Protein AF-A0A349DQW7-F1 (afdb_monomer)

Foldseek 3Di:
DPPPADDDDPVLLVQLLVLLQVLDQVSLQVSLVSSVVVVDQNLNSCLSSLLSHAFDWDWDPDDDDDDPFKTKTWRHWHDYPNKIKTWIWIDGPQFKTWIWIAIPNDIGTQDMDTDPPDDDPVNVSVVNSVSSNVCSVVCVVVSNVVND

Solvent-accessible surface area (backbone atoms only — not comparable to full-atom values): 8489 Å² total; per-residue (Å²): 129,84,79,84,62,80,89,63,57,72,70,58,47,52,53,41,47,53,31,25,53,66,69,41,68,70,36,42,46,50,35,43,53,59,35,43,77,70,70,41,52,64,36,50,36,48,44,54,43,63,62,51,38,62,79,52,81,39,83,51,84,92,77,77,91,84,69,98,66,69,50,38,24,37,27,45,76,50,72,55,96,94,41,41,38,33,40,31,38,41,35,42,88,82,44,39,45,31,32,34,40,30,49,71,87,42,82,41,83,53,45,77,42,78,46,84,89,72,78,50,72,66,56,50,55,48,48,47,40,52,33,50,44,51,47,41,67,73,37,38,71,62,55,56,52,74,79,112

Nearest PDB structures (foldseek):
  4esq-assembly1_A  TM=2.615E-01  e=2.417E-01  Mycobacterium tuberculosis H37Rv
  1xca-assembly2_B  TM=4.651E-01  e=4.969E+00  Homo sapiens
  3d95-assembly2_B  TM=4.396E-01  e=5.261E+00  Homo sapiens
  4qgx-assembly3_B-2  TM=4.557E-01  e=7.408E+00  Homo sapiens
  3fa8-assembly2_B  TM=4.468E-01  e=9.306E+00  Homo sapiens

Secondary structure (DSSP, 8-state):
----S----HHHHHHHHHHHHT--HHHHHHHHHHHHTTT--HHHHHHHHHHHS----EE--S-SSS-TTEEEEEEEEEEETTEEEEEEEEEETTTEEEEEEEETTEEEEEEEEE--S---HHHHHHHHHHHHHHHHHHTHHHHHHTT-

Mean predicted aligned error: 6.41 Å

pLDDT: mean 85.29, std 14.57, range [38.44, 97.38]

Sequence (148 aa):
MKNHFPLLSQNNHLKIKQLIQSGQAVNLALAFELLQGQGFQRWQTLSFIGYYLPIQRKHRLGVGEGYIDYNYQTLWTYHSNGVDFELIEESEILLYLKTCLLINDQFYYLGTEFTDRKITRQQRDQKHRDALLNYLFEQQAFIESLWI

Structure (mmCIF, N/CA/C/O backbone):
data_AF-A0A349DQW7-F1
#
_entry.id   AF-A0A349DQW7-F1
#
loop_
_atom_site.group_PDB
_atom_site.id
_atom_site.type_symbol
_atom_site.label_atom_id
_atom_site.label_alt_id
_atom_site.label_comp_id
_atom_site.label_asym_id
_atom_site.label_entity_id
_atom_site.label_seq_id
_atom_site.pdbx_PDB_ins_code
_atom_site.Cartn_x
_atom_site.Cartn_y
_atom_site.Cartn_z
_atom_site.occupancy
_atom_site.B_iso_or_equiv
_atom_site.auth_seq_id
_atom_site.auth_comp_id
_atom_site.auth_asym_id
_atom_site.auth_atom_id
_atom_site.pdbx_PDB_model_num
ATOM 1 N N . MET A 1 1 ? 10.087 15.531 1.187 1.00 41.22 1 MET A N 1
ATOM 2 C CA . M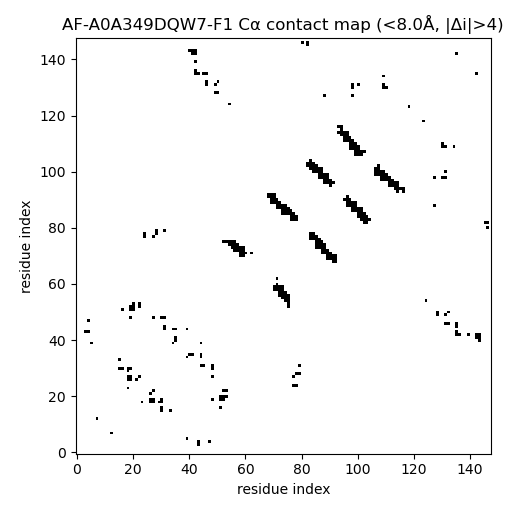ET A 1 1 ? 8.703 15.042 1.355 1.00 41.22 1 MET A CA 1
ATOM 3 C C . MET A 1 1 ? 8.030 15.896 2.412 1.00 41.22 1 MET A C 1
ATOM 5 O O . MET A 1 1 ? 8.572 15.987 3.506 1.00 41.22 1 MET A O 1
ATOM 9 N N . LYS A 1 2 ? 6.904 16.555 2.111 1.00 38.44 2 LYS A N 1
ATOM 10 C CA . LYS A 1 2 ? 6.023 17.041 3.185 1.00 38.44 2 LYS A CA 1
ATOM 11 C C . LYS A 1 2 ? 5.574 15.797 3.973 1.00 38.44 2 LYS A C 1
ATOM 13 O O . LYS A 1 2 ? 5.311 14.766 3.358 1.00 38.44 2 LYS A O 1
ATOM 18 N N . ASN A 1 3 ? 5.592 15.828 5.302 1.00 45.94 3 ASN A N 1
ATOM 19 C CA . ASN A 1 3 ? 5.069 14.716 6.099 1.00 45.94 3 ASN A CA 1
ATOM 20 C C . ASN A 1 3 ? 3.542 14.775 6.006 1.00 45.94 3 ASN A C 1
ATOM 22 O O . ASN A 1 3 ? 2.935 15.673 6.576 1.00 45.94 3 ASN A O 1
ATOM 26 N N . HIS A 1 4 ? 2.940 13.857 5.249 1.00 55.72 4 HIS A N 1
ATOM 27 C CA . HIS A 1 4 ? 1.482 13.781 5.064 1.00 55.72 4 HIS A CA 1
ATOM 28 C C . HIS A 1 4 ? 0.804 12.923 6.145 1.00 55.72 4 HIS A C 1
ATOM 30 O O . HIS A 1 4 ? -0.405 12.721 6.112 1.00 55.72 4 HIS A O 1
ATOM 36 N N . PHE A 1 5 ? 1.580 12.415 7.107 1.00 61.19 5 PHE A N 1
ATOM 37 C CA . PHE A 1 5 ? 1.080 11.645 8.237 1.00 61.19 5 PHE A CA 1
ATOM 38 C C . PHE A 1 5 ? 0.916 12.560 9.454 1.00 61.19 5 PHE A C 1
ATOM 40 O O . PHE A 1 5 ? 1.852 13.308 9.765 1.00 61.19 5 PHE A O 1
ATOM 47 N N . PRO A 1 6 ? -0.218 12.488 10.174 1.00 63.84 6 PRO A N 1
ATOM 48 C CA . PRO A 1 6 ? -0.313 13.041 11.517 1.00 63.84 6 PRO A CA 1
ATOM 49 C C . PRO A 1 6 ? 0.855 12.560 12.394 1.00 63.84 6 PRO A C 1
ATOM 51 O O . PRO A 1 6 ? 1.371 11.450 12.234 1.00 63.84 6 PRO A O 1
ATOM 54 N N . LEU A 1 7 ? 1.314 13.415 13.308 1.00 68.00 7 LEU A N 1
ATOM 55 C CA . LEU A 1 7 ? 2.474 13.118 14.147 1.00 68.00 7 LEU A CA 1
ATOM 56 C C . LEU A 1 7 ? 2.140 11.995 15.140 1.00 68.00 7 LEU A C 1
ATOM 58 O O . LEU A 1 7 ? 1.351 12.181 16.061 1.00 68.00 7 LEU A O 1
ATOM 62 N N . LEU A 1 8 ? 2.782 10.839 14.970 1.00 74.44 8 LEU A N 1
ATOM 63 C CA . LEU A 1 8 ? 2.754 9.737 15.931 1.00 74.44 8 LEU A CA 1
ATOM 64 C C . LEU A 1 8 ? 3.894 9.896 16.939 1.00 74.44 8 LEU A C 1
ATOM 66 O O . LEU A 1 8 ? 5.005 10.294 16.576 1.00 74.44 8 LEU A O 1
ATOM 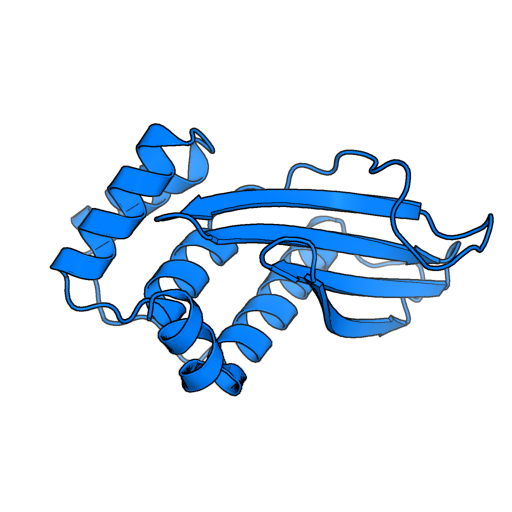70 N N . SER A 1 9 ? 3.662 9.508 18.196 1.00 77.19 9 SER A N 1
ATOM 71 C CA . SER A 1 9 ? 4.769 9.349 19.143 1.00 77.19 9 SER A CA 1
ATOM 72 C C . SER A 1 9 ? 5.764 8.315 18.597 1.00 77.19 9 SER A C 1
ATOM 74 O O . SER A 1 9 ? 5.371 7.305 18.002 1.00 77.19 9 SER A O 1
ATOM 76 N N . GLN A 1 10 ? 7.065 8.549 18.789 1.00 76.62 10 GLN A N 1
ATOM 77 C CA . GLN A 1 10 ? 8.122 7.723 18.188 1.00 76.62 10 GLN A CA 1
ATOM 78 C C . GLN A 1 10 ? 7.971 6.226 18.521 1.00 76.62 10 GLN A C 1
ATOM 80 O O . GLN A 1 10 ? 8.184 5.370 17.661 1.00 76.62 10 GLN A O 1
ATOM 85 N N . ASN A 1 11 ? 7.534 5.908 19.744 1.00 76.88 11 ASN A N 1
ATOM 86 C CA . ASN A 1 11 ? 7.301 4.533 20.187 1.00 76.88 11 ASN A CA 1
ATOM 87 C C . ASN A 1 11 ? 6.097 3.879 19.493 1.00 76.88 11 ASN A C 1
ATOM 89 O O . ASN A 1 11 ? 6.190 2.719 19.089 1.00 76.88 11 ASN A O 1
ATOM 93 N N . ASN A 1 12 ? 4.986 4.604 19.317 1.00 84.56 12 ASN A N 1
ATOM 94 C CA . ASN A 1 12 ? 3.812 4.077 18.615 1.00 84.56 12 ASN A CA 1
ATOM 95 C C . ASN A 1 12 ? 4.111 3.880 17.128 1.00 84.56 12 ASN A C 1
ATOM 97 O O . ASN A 1 12 ? 3.775 2.841 16.566 1.00 84.56 12 ASN A O 1
ATOM 101 N N . HIS A 1 13 ? 4.819 4.831 16.517 1.00 88.69 13 HIS A N 1
ATOM 102 C CA . HIS A 1 13 ? 5.245 4.744 15.125 1.00 88.69 13 HIS A CA 1
ATOM 103 C C . HIS A 1 13 ? 6.066 3.475 14.848 1.00 88.69 13 HIS A C 1
ATOM 105 O O . HIS A 1 13 ? 5.778 2.743 13.901 1.00 88.69 13 HIS A O 1
ATOM 111 N N . LEU A 1 14 ? 7.069 3.179 15.686 1.00 90.56 14 LEU A N 1
ATOM 112 C CA . LEU A 1 14 ? 7.908 1.986 15.524 1.00 90.56 14 LEU A CA 1
ATOM 113 C C . LEU A 1 14 ? 7.108 0.687 15.660 1.00 90.56 14 LEU A C 1
ATOM 115 O O . LEU A 1 14 ? 7.267 -0.203 14.826 1.00 90.56 14 LEU A O 1
ATOM 119 N N . LYS A 1 15 ? 6.230 0.589 16.665 1.00 93.12 15 LYS A N 1
ATOM 120 C CA . LYS A 1 15 ? 5.396 -0.603 16.879 1.00 93.12 15 LYS A CA 1
ATOM 121 C C . LYS A 1 15 ? 4.435 -0.843 15.715 1.00 93.12 15 LYS A C 1
ATOM 123 O O . LYS A 1 15 ? 4.375 -1.951 15.196 1.00 93.12 15 LYS A O 1
ATOM 128 N N . ILE A 1 16 ? 3.732 0.195 15.259 1.00 95.25 16 ILE A N 1
ATOM 129 C CA . ILE A 1 16 ? 2.785 0.087 14.137 1.00 95.25 16 ILE A CA 1
ATOM 130 C C . ILE A 1 16 ? 3.526 -0.279 12.849 1.00 95.25 16 ILE A C 1
ATOM 132 O O . ILE A 1 16 ? 3.101 -1.172 12.119 1.00 95.25 16 ILE A O 1
ATOM 136 N N . LYS A 1 17 ? 4.688 0.332 12.598 1.00 95.62 17 LYS A N 1
ATOM 137 C CA . LYS A 1 17 ? 5.543 -0.041 11.469 1.00 95.62 17 LYS A CA 1
ATOM 138 C C . LYS A 1 17 ? 5.952 -1.516 11.523 1.00 95.62 17 LYS A C 1
ATOM 140 O O . LYS A 1 17 ? 5.890 -2.185 10.497 1.00 95.62 17 LYS A O 1
ATOM 145 N N . GLN A 1 18 ? 6.350 -2.034 12.686 1.00 96.12 18 GLN A N 1
ATOM 146 C CA . GLN A 1 18 ? 6.710 -3.449 12.844 1.00 96.12 18 GLN A CA 1
ATOM 147 C C . GLN A 1 18 ? 5.528 -4.381 12.552 1.00 96.12 18 GLN A C 1
ATOM 149 O O . GLN A 1 18 ? 5.708 -5.383 11.859 1.00 96.12 18 GLN A O 1
ATOM 154 N N . LEU A 1 19 ? 4.320 -4.028 13.012 1.00 97.38 19 LEU A N 1
ATOM 155 C CA . LEU A 1 19 ? 3.097 -4.766 12.680 1.00 97.38 19 LEU A CA 1
ATOM 156 C C . LEU A 1 19 ? 2.888 -4.824 11.163 1.00 97.38 19 LEU A C 1
ATOM 158 O O . LEU A 1 19 ? 2.711 -5.910 10.612 1.00 97.38 19 LEU A O 1
ATOM 162 N N . ILE A 1 20 ? 3.006 -3.687 10.474 1.00 97.31 20 ILE A N 1
ATOM 163 C CA . ILE A 1 20 ? 2.837 -3.613 9.017 1.00 97.31 20 ILE A CA 1
ATOM 164 C C . ILE A 1 20 ? 3.907 -4.425 8.282 1.00 97.31 20 ILE A C 1
ATOM 166 O O . ILE A 1 20 ? 3.604 -5.190 7.369 1.00 97.31 20 ILE A O 1
ATOM 170 N N . GLN A 1 21 ? 5.164 -4.310 8.709 1.00 96.31 21 GLN A N 1
ATOM 171 C CA . GLN A 1 21 ? 6.289 -5.010 8.090 1.00 96.31 21 GLN A CA 1
ATOM 172 C C . GLN A 1 21 ? 6.217 -6.533 8.235 1.00 96.31 21 GLN A C 1
ATOM 174 O O . GLN A 1 21 ? 6.837 -7.237 7.440 1.00 96.31 21 GLN A O 1
ATOM 179 N N . SER A 1 22 ? 5.449 -7.052 9.197 1.00 95.62 22 SER A N 1
ATOM 180 C CA . SER A 1 22 ? 5.191 -8.492 9.296 1.00 95.62 22 SER A CA 1
ATOM 181 C C . SER A 1 22 ? 4.385 -9.040 8.109 1.00 95.62 22 SER A C 1
ATOM 183 O O . SER A 1 22 ? 4.461 -10.233 7.825 1.00 95.62 22 SER A O 1
ATOM 185 N N . GLY A 1 23 ? 3.596 -8.190 7.436 1.00 92.62 23 GLY A N 1
ATOM 186 C CA . GLY A 1 23 ? 2.722 -8.569 6.322 1.00 92.62 23 GLY A CA 1
ATOM 187 C C . GLY A 1 23 ? 1.583 -9.533 6.684 1.00 92.62 23 GLY A C 1
ATOM 188 O O . GLY A 1 23 ? 0.874 -9.989 5.792 1.00 92.62 23 GLY A O 1
ATOM 189 N N . GLN A 1 24 ? 1.399 -9.873 7.965 1.00 94.69 24 GLN A N 1
ATOM 190 C CA . GLN A 1 24 ? 0.330 -10.768 8.412 1.00 94.69 24 GLN A CA 1
ATOM 191 C C . GLN A 1 24 ? -1.000 -10.015 8.488 1.00 94.69 24 GLN A C 1
ATOM 193 O O . GLN A 1 24 ? -1.063 -8.949 9.096 1.00 94.69 24 GLN A O 1
ATOM 198 N N . ALA A 1 25 ? -2.076 -10.599 7.952 1.00 93.44 25 ALA A N 1
ATOM 199 C CA . ALA A 1 25 ? -3.396 -9.960 7.891 1.00 93.44 25 ALA A CA 1
ATOM 200 C C . ALA A 1 25 ? -3.885 -9.442 9.258 1.00 93.44 25 ALA A C 1
ATOM 202 O O . ALA A 1 25 ? -4.320 -8.300 9.361 1.00 93.44 25 ALA A O 1
ATOM 203 N N . VAL A 1 26 ? -3.722 -10.237 10.324 1.00 94.31 26 VAL A N 1
ATOM 204 C CA . VAL A 1 26 ? -4.109 -9.849 11.695 1.00 94.31 26 VAL A CA 1
ATOM 205 C C . VAL A 1 26 ? -3.329 -8.623 12.183 1.00 94.31 26 VAL A C 1
ATOM 207 O O . VAL A 1 26 ? -3.900 -7.728 12.801 1.00 94.31 26 VAL A O 1
ATOM 210 N N . ASN A 1 27 ? -2.035 -8.542 11.872 1.00 96.50 27 ASN A N 1
ATOM 211 C CA . ASN A 1 27 ? -1.203 -7.408 12.274 1.00 96.50 27 ASN A CA 1
ATOM 212 C C . ASN A 1 27 ? -1.514 -6.155 11.454 1.00 96.50 27 ASN A C 1
ATOM 214 O O . ASN A 1 27 ? -1.426 -5.050 11.983 1.00 96.50 27 ASN A O 1
ATOM 218 N N . LEU A 1 28 ? -1.893 -6.315 10.184 1.00 96.19 28 LEU A N 1
ATOM 219 C CA . LEU A 1 28 ? -2.319 -5.202 9.338 1.00 96.19 28 LEU A CA 1
ATOM 220 C C . LEU A 1 28 ? -3.666 -4.636 9.797 1.00 96.19 28 LEU A C 1
ATOM 222 O O . LEU A 1 28 ? -3.782 -3.422 9.934 1.00 96.19 28 LEU A O 1
ATOM 226 N N . ALA A 1 29 ? -4.627 -5.499 10.134 1.00 95.00 29 ALA A N 1
ATOM 227 C CA . ALA A 1 29 ? -5.892 -5.084 10.734 1.00 95.00 29 ALA A CA 1
ATOM 228 C C . ALA A 1 29 ? -5.668 -4.355 12.071 1.00 95.00 29 ALA A C 1
ATOM 230 O O . ALA A 1 29 ? -6.199 -3.271 12.289 1.00 95.00 29 ALA A O 1
ATOM 231 N N . LEU A 1 30 ? -4.799 -4.884 12.942 1.00 95.44 30 LEU A N 1
ATOM 232 C CA . LEU A 1 30 ? -4.444 -4.207 14.191 1.00 95.44 30 LEU A CA 1
ATOM 233 C C . LEU A 1 30 ? -3.769 -2.849 13.942 1.00 95.44 30 LEU A C 1
ATOM 235 O O . LEU A 1 30 ? -4.077 -1.873 14.621 1.00 95.44 30 LEU A O 1
ATOM 239 N N . ALA A 1 31 ? -2.851 -2.765 12.976 1.00 96.44 31 ALA A N 1
ATOM 240 C CA . ALA A 1 31 ? -2.209 -1.506 12.612 1.00 96.44 31 ALA A CA 1
ATOM 241 C C . ALA A 1 31 ? -3.229 -0.469 12.118 1.00 96.44 31 ALA A C 1
ATOM 243 O O . ALA A 1 31 ? -3.119 0.702 12.481 1.00 96.44 31 ALA A O 1
ATOM 244 N N . PHE A 1 32 ? -4.228 -0.897 11.343 1.00 95.25 32 PHE A N 1
ATOM 245 C CA . PHE A 1 32 ? -5.320 -0.045 10.882 1.00 95.25 32 PHE A CA 1
ATOM 246 C C . PHE A 1 32 ? -6.106 0.544 12.053 1.00 95.25 32 PHE A C 1
ATOM 248 O O . PHE A 1 32 ? -6.185 1.767 12.174 1.00 95.25 32 PHE A O 1
ATOM 255 N N . GLU A 1 33 ? -6.587 -0.304 12.963 1.00 94.56 33 GLU A N 1
ATOM 256 C CA . GLU A 1 33 ? -7.340 0.121 14.149 1.00 94.56 33 GLU A CA 1
ATOM 257 C C . GLU A 1 33 ? -6.518 1.045 15.061 1.00 94.56 33 GLU A C 1
ATOM 259 O O . GLU A 1 33 ? -7.015 2.064 15.538 1.00 94.56 33 GLU A O 1
ATOM 264 N N . LEU A 1 34 ? -5.226 0.760 15.261 1.00 94.94 34 LEU A N 1
ATOM 265 C CA . LEU A 1 34 ? -4.340 1.611 16.066 1.00 94.94 34 LEU A CA 1
ATOM 266 C C . LEU A 1 34 ? -4.108 2.996 15.448 1.00 94.94 34 LEU A C 1
ATOM 268 O O . LEU A 1 34 ? -3.900 3.966 16.181 1.00 94.94 34 LEU A O 1
ATOM 272 N N . LEU A 1 35 ? -4.090 3.095 14.118 1.00 94.62 35 LEU A N 1
ATOM 273 C CA . LEU A 1 35 ? -3.966 4.370 13.411 1.00 94.62 35 LEU A CA 1
ATOM 274 C C . LEU A 1 35 ? -5.289 5.146 13.463 1.00 94.62 35 LEU A C 1
ATOM 276 O O . LEU A 1 35 ? -5.279 6.331 13.794 1.00 94.62 35 LEU A O 1
ATOM 280 N N . GLN A 1 36 ? -6.421 4.476 13.226 1.00 92.69 36 GLN A N 1
ATOM 281 C CA . GLN A 1 36 ? -7.760 5.068 13.350 1.00 92.69 36 GLN A CA 1
ATOM 282 C C . GLN A 1 36 ? -8.024 5.579 14.775 1.00 92.69 36 GLN A C 1
ATOM 284 O O . GLN A 1 36 ? -8.450 6.717 14.956 1.00 92.69 36 GLN A O 1
ATOM 289 N N . GLY A 1 37 ? -7.668 4.800 15.801 1.00 91.62 37 GLY A N 1
ATOM 290 C CA . GLY A 1 37 ? -7.763 5.205 17.208 1.00 91.62 37 GLY A CA 1
ATOM 291 C C . GLY A 1 37 ? -6.867 6.394 17.582 1.00 91.62 37 GLY A C 1
ATOM 292 O O . GLY A 1 37 ? -7.100 7.045 18.597 1.00 91.62 37 GLY A O 1
ATOM 293 N N . GLN A 1 38 ? -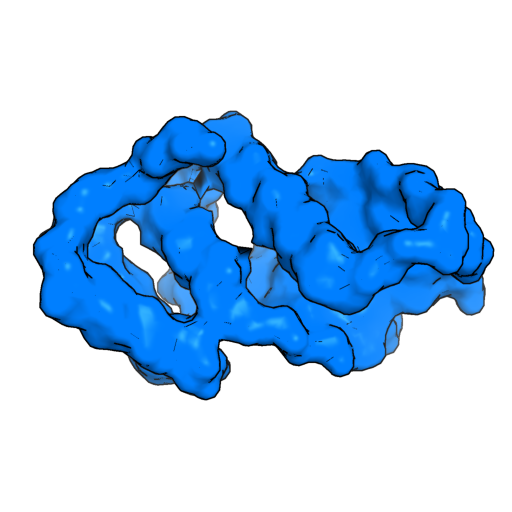5.868 6.715 16.754 1.00 90.50 38 GLN A N 1
ATOM 294 C CA . GLN A 1 38 ? -5.041 7.923 16.868 1.00 90.50 38 GLN A CA 1
ATOM 295 C C . GLN A 1 38 ? -5.567 9.095 16.022 1.00 90.50 38 GLN A C 1
ATOM 297 O O . GLN A 1 38 ? -4.886 10.110 15.890 1.00 90.50 38 GLN A O 1
ATOM 302 N N . GLY A 1 39 ? -6.775 8.975 15.469 1.00 90.81 39 GLY A N 1
ATOM 303 C CA . GLY A 1 39 ? -7.445 10.027 14.709 1.00 90.81 39 GLY A CA 1
ATOM 304 C C . GLY A 1 39 ? -7.000 10.135 13.252 1.00 90.81 39 GLY A C 1
ATOM 305 O O . GLY A 1 39 ? -7.283 11.149 12.617 1.00 90.81 39 GLY A O 1
ATOM 306 N N . PHE A 1 40 ? -6.301 9.132 12.710 1.00 93.75 40 PHE A N 1
ATOM 307 C CA . PHE A 1 40 ? -5.996 9.106 11.281 1.00 93.75 40 PHE A CA 1
ATOM 308 C C . PHE A 1 40 ? -7.288 8.894 10.491 1.00 93.75 40 PHE A C 1
ATOM 310 O O . PHE A 1 40 ? -8.096 8.032 10.823 1.00 93.75 40 PHE A O 1
ATOM 317 N N . GLN A 1 41 ? -7.452 9.639 9.404 1.00 93.62 41 GLN A N 1
ATOM 318 C CA . GLN A 1 41 ? -8.452 9.333 8.383 1.00 93.62 41 GLN A CA 1
ATOM 319 C C . GLN A 1 41 ? -8.062 8.042 7.645 1.00 93.62 41 GLN A C 1
ATOM 321 O O . GLN A 1 41 ? -6.886 7.665 7.619 1.00 93.62 41 GLN A O 1
ATOM 326 N N . ARG A 1 42 ? -9.021 7.331 7.047 1.00 93.75 42 ARG A N 1
ATOM 327 C CA . ARG A 1 42 ? -8.769 6.026 6.413 1.00 93.75 42 ARG A CA 1
ATOM 328 C C . ARG A 1 42 ? -7.766 6.138 5.278 1.00 93.75 42 ARG A C 1
ATOM 330 O O . ARG A 1 42 ? -6.875 5.296 5.183 1.00 93.75 42 ARG A O 1
ATOM 337 N N . TRP A 1 43 ? -7.820 7.204 4.479 1.00 94.00 43 TRP A N 1
ATOM 338 C CA . TRP A 1 43 ? -6.815 7.434 3.433 1.00 94.00 43 TRP A CA 1
ATOM 339 C C . TRP A 1 43 ? -5.401 7.640 4.009 1.00 94.00 43 TRP A C 1
ATOM 341 O O . TRP A 1 43 ? -4.419 7.187 3.416 1.00 94.00 43 TRP A O 1
ATOM 351 N N . GLN A 1 44 ? -5.274 8.257 5.192 1.00 94.75 44 GLN A N 1
ATOM 352 C CA . GLN A 1 44 ? -3.990 8.439 5.887 1.00 94.75 44 GLN A CA 1
ATOM 353 C C . GLN A 1 44 ? -3.484 7.112 6.447 1.00 94.75 44 GLN A C 1
ATOM 355 O O . GLN A 1 44 ? -2.297 6.799 6.336 1.00 94.75 44 GLN A O 1
ATOM 360 N N . THR A 1 45 ? -4.385 6.314 7.021 1.00 95.19 45 THR A N 1
ATOM 361 C CA . THR A 1 45 ? -4.084 4.962 7.492 1.00 95.19 45 THR A CA 1
ATOM 362 C C . THR A 1 45 ? -3.612 4.078 6.341 1.00 95.19 45 THR A C 1
ATOM 364 O O . THR A 1 45 ? -2.558 3.453 6.449 1.00 95.19 45 THR A O 1
ATOM 367 N N . LEU A 1 46 ? -4.323 4.080 5.211 1.00 95.19 46 LEU A N 1
ATOM 368 C CA . LEU A 1 46 ? -3.930 3.355 4.002 1.00 95.19 46 LEU A CA 1
ATOM 369 C C . LEU A 1 46 ? -2.594 3.835 3.451 1.00 95.19 46 LEU A C 1
ATOM 371 O O . LEU A 1 46 ? -1.761 3.016 3.077 1.00 95.19 46 LEU A O 1
ATOM 375 N N . SER A 1 47 ? -2.357 5.145 3.451 1.00 95.31 47 SER A N 1
ATOM 376 C CA . SER A 1 47 ? -1.074 5.718 3.043 1.00 95.31 47 SER A CA 1
ATOM 377 C C . SER A 1 47 ? 0.068 5.187 3.916 1.00 95.31 47 SER A C 1
ATOM 379 O O . SER A 1 47 ? 1.126 4.814 3.411 1.00 95.31 47 SER A O 1
ATOM 381 N N . PHE A 1 48 ? -0.146 5.099 5.232 1.00 95.69 48 PHE A N 1
ATOM 382 C CA . PHE A 1 48 ? 0.860 4.615 6.176 1.00 95.69 48 PHE A CA 1
ATOM 383 C C . PHE A 1 48 ? 1.124 3.114 5.996 1.00 95.69 48 PHE A C 1
ATOM 385 O O . PHE A 1 48 ? 2.278 2.685 5.923 1.00 95.69 48 PHE A O 1
ATOM 392 N N . ILE A 1 49 ? 0.057 2.319 5.878 1.00 96.19 49 ILE A N 1
ATOM 393 C CA . ILE A 1 49 ? 0.140 0.876 5.633 1.00 96.19 49 ILE A CA 1
ATOM 394 C C . ILE A 1 49 ? 0.817 0.608 4.288 1.00 96.19 49 ILE A C 1
ATOM 396 O O . ILE A 1 49 ? 1.848 -0.057 4.258 1.00 96.19 49 ILE A O 1
ATOM 400 N N . GLY A 1 50 ? 0.310 1.175 3.193 1.00 94.81 50 GLY A N 1
ATOM 401 C CA . GLY A 1 50 ? 0.825 0.957 1.841 1.00 94.81 50 GLY A CA 1
ATOM 402 C C . GLY A 1 50 ? 2.280 1.395 1.657 1.00 94.81 50 GLY A C 1
ATOM 403 O O . GLY A 1 50 ? 3.021 0.776 0.894 1.00 94.81 50 GLY A O 1
ATOM 404 N N . TYR A 1 51 ? 2.733 2.411 2.399 1.00 94.94 51 TYR A N 1
ATOM 405 C CA . TYR A 1 51 ? 4.136 2.821 2.388 1.00 94.94 51 TYR A CA 1
ATOM 406 C C . TYR A 1 51 ? 5.059 1.795 3.062 1.00 94.94 51 TYR A C 1
ATOM 408 O O . TYR A 1 51 ? 6.132 1.476 2.535 1.00 94.94 51 TYR A O 1
ATOM 416 N N . TYR A 1 52 ? 4.665 1.278 4.231 1.00 95.81 52 TYR A N 1
ATOM 417 C CA . TYR A 1 52 ? 5.507 0.384 5.033 1.00 95.81 52 TYR A CA 1
ATOM 418 C C . TYR A 1 52 ? 5.314 -1.104 4.741 1.00 95.81 52 TYR A C 1
ATOM 420 O O . TYR A 1 52 ? 6.165 -1.902 5.151 1.00 95.81 52 TYR A O 1
ATOM 428 N N . LEU A 1 53 ? 4.251 -1.483 4.032 1.00 96.56 53 LEU A N 1
ATOM 429 C CA . LEU A 1 53 ? 4.003 -2.865 3.651 1.00 96.56 53 LEU A CA 1
ATOM 430 C C . LEU A 1 53 ? 5.120 -3.341 2.701 1.00 96.56 53 LEU A C 1
ATOM 432 O O . LEU A 1 53 ? 5.433 -2.660 1.715 1.00 96.56 53 LEU A O 1
ATOM 436 N N . PRO A 1 54 ? 5.798 -4.468 2.991 1.00 94.94 54 PRO A N 1
ATOM 437 C CA . PRO A 1 54 ? 6.887 -4.937 2.149 1.00 94.94 54 PRO A CA 1
ATOM 438 C C . PRO A 1 54 ? 6.389 -5.325 0.758 1.00 94.94 54 PRO A C 1
ATOM 440 O O . PRO A 1 54 ? 5.433 -6.083 0.621 1.00 94.94 54 PRO A O 1
ATOM 443 N N . ILE A 1 55 ? 7.095 -4.866 -0.277 1.00 94.00 55 ILE A N 1
ATOM 444 C CA . ILE A 1 55 ? 6.809 -5.261 -1.656 1.00 94.00 55 ILE A CA 1
ATOM 445 C C . ILE A 1 55 ? 7.291 -6.698 -1.886 1.00 94.00 55 ILE A C 1
ATOM 447 O O . ILE A 1 55 ? 8.494 -6.986 -1.894 1.00 94.00 55 ILE A O 1
ATOM 451 N N . GLN A 1 56 ? 6.336 -7.588 -2.126 1.00 90.06 56 GLN A N 1
ATOM 452 C CA . GLN A 1 56 ? 6.514 -8.982 -2.503 1.00 90.06 56 GLN A CA 1
ATOM 453 C C . GLN A 1 56 ? 5.984 -9.192 -3.921 1.00 90.06 56 GLN A C 1
ATOM 455 O O . GLN A 1 56 ? 4.800 -9.434 -4.113 1.00 90.06 56 GLN A O 1
ATOM 460 N N . ARG A 1 57 ? 6.874 -9.137 -4.916 1.00 88.94 57 ARG A N 1
ATOM 461 C CA . ARG A 1 57 ? 6.507 -9.386 -6.317 1.00 88.94 57 ARG A CA 1
ATOM 462 C C . ARG A 1 57 ? 6.081 -10.833 -6.510 1.00 88.94 57 ARG A C 1
ATOM 464 O O . ARG A 1 57 ? 6.914 -11.733 -6.406 1.00 88.94 57 ARG A O 1
ATOM 471 N N . LYS A 1 58 ? 4.805 -11.037 -6.814 1.00 90.06 58 LYS A N 1
ATOM 472 C CA . LYS A 1 58 ? 4.233 -12.326 -7.208 1.00 90.06 58 LYS A CA 1
ATOM 473 C C . LYS A 1 58 ? 3.597 -12.164 -8.578 1.00 90.06 58 LYS A C 1
ATOM 475 O O . LYS A 1 58 ? 2.885 -11.194 -8.811 1.00 90.06 58 LYS A O 1
ATOM 480 N N . HIS A 1 59 ? 3.891 -13.085 -9.490 1.00 85.44 59 HIS A N 1
ATOM 481 C CA . HIS A 1 59 ? 3.285 -13.061 -10.816 1.00 85.44 59 HIS A CA 1
ATOM 482 C C . HIS A 1 59 ? 1.768 -13.232 -10.695 1.00 85.44 59 HIS A C 1
ATOM 484 O O . HIS A 1 59 ? 1.305 -14.084 -9.932 1.00 85.44 59 HIS A O 1
ATOM 490 N N . ARG A 1 60 ? 1.016 -12.417 -11.433 1.00 77.38 60 ARG A N 1
ATOM 491 C CA . ARG A 1 60 ? -0.444 -12.423 -11.430 1.00 77.38 60 ARG A CA 1
ATOM 492 C C . ARG A 1 60 ? -0.947 -12.956 -12.764 1.00 77.38 60 ARG A C 1
ATOM 494 O O . ARG A 1 60 ? -0.649 -12.395 -13.813 1.00 77.38 60 ARG A O 1
ATOM 501 N N . LEU A 1 61 ? -1.713 -14.042 -12.709 1.00 68.75 61 LEU A N 1
ATOM 502 C CA . LEU A 1 61 ? -2.368 -14.625 -13.877 1.00 68.75 61 LEU A CA 1
ATOM 503 C C . LEU A 1 61 ? -3.740 -13.967 -14.074 1.00 68.75 61 LEU A C 1
ATOM 505 O O . LEU A 1 61 ? -4.491 -13.832 -13.112 1.00 68.75 61 LEU A O 1
ATOM 509 N N . GLY A 1 62 ? -4.080 -13.607 -15.314 1.00 60.19 62 GLY A N 1
ATOM 510 C CA . GLY A 1 62 ? -5.465 -13.312 -15.704 1.00 60.19 62 GLY A CA 1
ATOM 511 C C . GLY A 1 62 ? -5.999 -11.911 -15.389 1.00 60.19 62 GLY A C 1
ATOM 512 O O . GLY A 1 62 ? -7.195 -11.780 -15.151 1.00 60.19 62 GLY A O 1
ATOM 513 N N . VAL A 1 63 ? -5.162 -10.869 -15.399 1.00 55.53 63 VAL A N 1
ATOM 514 C CA . VAL A 1 63 ? -5.626 -9.470 -15.296 1.00 55.53 63 VAL A CA 1
ATOM 515 C C . VAL A 1 63 ? -5.218 -8.679 -16.535 1.00 55.53 63 VAL A C 1
ATOM 517 O O . VAL A 1 63 ? -4.108 -8.852 -17.022 1.00 55.53 63 VAL A O 1
ATOM 520 N N . GLY A 1 64 ? -6.141 -7.852 -17.038 1.00 51.91 64 GLY A N 1
ATOM 521 C CA . GLY A 1 64 ? -6.009 -7.053 -18.261 1.00 51.91 64 GLY A CA 1
ATOM 522 C C . GLY A 1 64 ? -7.020 -7.458 -19.341 1.00 51.91 64 GLY A C 1
ATOM 523 O O . GLY A 1 64 ? -7.277 -8.644 -19.552 1.00 51.91 64 GLY A O 1
ATOM 524 N N . GLU A 1 65 ? -7.606 -6.475 -20.031 1.00 44.38 65 GLU A N 1
ATOM 525 C CA . GLU A 1 65 ? -8.400 -6.724 -21.239 1.00 44.38 65 GLU A CA 1
ATOM 526 C C . GLU A 1 65 ? -7.467 -7.224 -22.352 1.00 44.38 65 GLU A C 1
ATOM 528 O O . GLU A 1 65 ? -6.721 -6.465 -22.961 1.00 44.38 65 GLU A O 1
ATOM 533 N N . GLY A 1 66 ? -7.481 -8.545 -22.533 1.00 49.62 66 GLY A N 1
ATOM 534 C CA . GLY A 1 66 ? -6.908 -9.321 -23.629 1.00 49.62 66 GLY A CA 1
ATOM 535 C C . GLY A 1 66 ? -5.720 -8.742 -24.392 1.00 49.62 66 GLY A C 1
ATOM 536 O O . GLY A 1 66 ? -5.920 -8.328 -25.516 1.00 49.62 66 GLY A O 1
ATOM 537 N N . TYR A 1 67 ? -4.488 -8.868 -23.889 1.00 43.62 67 TYR A N 1
ATOM 538 C CA . TYR A 1 67 ? -3.284 -8.913 -24.734 1.00 43.62 67 TYR A CA 1
ATOM 539 C C . TYR A 1 67 ? -2.202 -9.788 -24.086 1.00 43.62 67 TYR A C 1
ATOM 541 O O . TYR A 1 67 ? -2.035 -9.817 -22.871 1.00 43.62 67 TYR A O 1
ATOM 549 N N . ILE A 1 68 ? -1.487 -10.527 -24.933 1.00 47.91 68 ILE A N 1
ATOM 550 C CA . ILE A 1 68 ? -0.583 -11.644 -24.616 1.00 47.91 68 ILE A CA 1
ATOM 551 C C . ILE A 1 68 ? 0.795 -11.171 -24.077 1.00 47.91 68 ILE A C 1
ATOM 553 O O . ILE A 1 68 ? 1.620 -11.999 -23.704 1.00 47.91 68 ILE A O 1
ATOM 557 N N . ASP A 1 69 ? 1.023 -9.858 -23.927 1.00 51.75 69 ASP A N 1
ATOM 558 C CA . ASP A 1 69 ? 2.370 -9.289 -23.724 1.00 51.75 69 ASP A CA 1
ATOM 559 C C . ASP A 1 69 ? 2.590 -8.491 -22.418 1.00 51.75 69 ASP A C 1
ATOM 561 O O . ASP A 1 69 ? 3.708 -8.035 -22.158 1.00 51.75 69 ASP A O 1
ATOM 565 N N . TYR A 1 70 ? 1.571 -8.330 -21.563 1.00 60.75 70 TYR A N 1
ATOM 566 C CA . TYR A 1 70 ? 1.713 -7.613 -20.286 1.00 60.75 70 TYR A CA 1
ATOM 567 C C . TYR A 1 70 ? 2.041 -8.559 -19.128 1.00 60.75 70 TYR A C 1
ATOM 569 O O . TYR A 1 70 ? 1.321 -9.522 -18.859 1.00 60.75 70 TYR A O 1
ATOM 577 N N . ASN A 1 71 ? 3.121 -8.266 -18.395 1.00 76.19 71 ASN A N 1
ATOM 578 C CA . ASN A 1 71 ? 3.479 -9.005 -17.187 1.00 76.19 71 ASN A CA 1
ATOM 579 C C . ASN A 1 71 ? 3.032 -8.220 -15.952 1.00 76.19 71 ASN A C 1
ATOM 581 O O . ASN A 1 71 ? 3.667 -7.234 -15.560 1.00 76.19 71 ASN A O 1
ATOM 585 N N . TYR A 1 72 ? 1.933 -8.680 -15.356 1.00 85.44 72 TYR A N 1
ATOM 586 C CA . TYR A 1 72 ? 1.396 -8.149 -14.111 1.00 85.44 72 TYR A CA 1
ATOM 587 C C . TYR A 1 72 ? 2.036 -8.838 -12.908 1.00 85.44 72 TYR A C 1
ATOM 589 O O . TYR A 1 72 ? 2.135 -10.068 -12.825 1.00 85.44 72 TYR A O 1
ATOM 597 N N . GLN A 1 73 ? 2.446 -8.029 -11.938 1.00 89.88 73 GLN A N 1
ATOM 598 C CA . GLN A 1 73 ? 2.974 -8.493 -10.667 1.00 89.88 73 GLN A CA 1
ATOM 599 C C . GLN A 1 73 ? 2.224 -7.831 -9.521 1.00 89.88 73 GLN A C 1
ATOM 601 O O . GLN A 1 73 ? 2.260 -6.613 -9.362 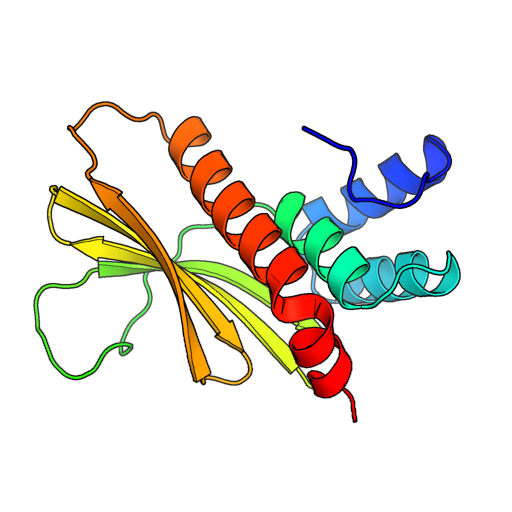1.00 89.88 73 GLN A O 1
ATOM 606 N N . THR A 1 74 ? 1.609 -8.644 -8.672 1.00 92.62 74 THR A N 1
ATOM 607 C CA . THR A 1 74 ? 1.151 -8.199 -7.360 1.00 92.62 74 THR A CA 1
ATOM 608 C C . THR A 1 74 ? 2.367 -7.772 -6.550 1.00 92.62 74 THR A C 1
ATOM 610 O O . THR A 1 74 ? 3.314 -8.548 -6.406 1.00 92.62 74 THR A O 1
ATOM 613 N N . LEU A 1 75 ? 2.357 -6.548 -6.028 1.00 94.62 75 LEU A N 1
ATOM 614 C CA . LEU A 1 75 ? 3.385 -6.024 -5.133 1.00 94.62 75 LEU A CA 1
ATOM 615 C C . LEU A 1 75 ? 3.014 -6.261 -3.672 1.00 94.62 75 LEU A C 1
ATOM 617 O O . LEU A 1 75 ? 3.873 -6.642 -2.882 1.00 94.62 75 LEU A O 1
ATOM 621 N N . TRP A 1 76 ? 1.754 -6.042 -3.310 1.00 96.00 76 TRP A N 1
ATOM 622 C CA . TRP A 1 76 ? 1.193 -6.408 -2.014 1.00 96.00 76 TRP A CA 1
ATOM 623 C C . TRP A 1 7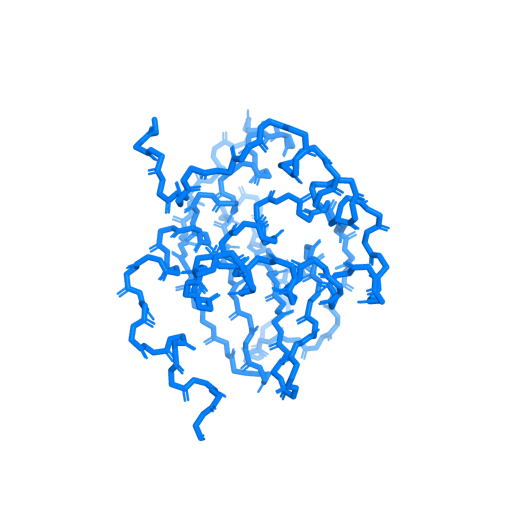6 ? -0.333 -6.399 -2.084 1.00 96.00 76 TRP A C 1
ATOM 625 O O . TRP A 1 76 ? -0.920 -5.760 -2.953 1.00 96.00 76 TRP A O 1
ATOM 635 N N . THR A 1 77 ? -0.954 -7.084 -1.129 1.00 95.19 77 THR A N 1
ATOM 636 C CA . THR A 1 77 ? -2.405 -7.118 -0.919 1.00 95.19 77 THR A CA 1
ATOM 637 C C . THR A 1 77 ? -2.719 -6.688 0.505 1.00 95.19 77 THR A C 1
ATOM 639 O O . THR A 1 77 ? -1.981 -7.034 1.433 1.00 95.19 77 THR A O 1
ATOM 642 N N . TYR A 1 78 ? -3.819 -5.975 0.692 1.00 95.50 78 TYR A N 1
ATOM 643 C CA . TYR A 1 78 ? -4.300 -5.552 1.995 1.00 95.50 78 TYR A CA 1
ATOM 644 C C . TYR A 1 78 ? -5.828 -5.590 2.026 1.00 95.50 78 TYR A C 1
ATOM 646 O O . TYR A 1 78 ? -6.473 -4.934 1.219 1.00 95.50 78 TYR A O 1
ATOM 654 N N . HIS A 1 79 ? -6.392 -6.341 2.970 1.00 94.44 79 HIS A N 1
ATOM 655 C CA . HIS A 1 79 ? -7.832 -6.412 3.198 1.00 94.44 79 HIS A CA 1
ATOM 656 C C . HIS A 1 79 ? -8.188 -5.652 4.473 1.00 94.44 79 HIS A C 1
ATOM 658 O O . HIS A 1 79 ? -7.572 -5.880 5.518 1.00 94.44 79 HIS A O 1
ATOM 664 N N . SER A 1 80 ? -9.191 -4.778 4.402 1.00 90.19 80 SER A N 1
ATOM 665 C CA . SER A 1 80 ? -9.627 -3.964 5.535 1.00 90.19 80 SER A CA 1
ATOM 666 C C . SER A 1 80 ? -11.121 -3.708 5.497 1.00 90.19 80 SER A C 1
ATOM 668 O O . SER A 1 80 ? -11.608 -3.013 4.607 1.00 90.19 80 SER A O 1
ATOM 670 N N . ASN A 1 81 ? -11.840 -4.196 6.511 1.00 87.12 81 ASN A N 1
ATOM 671 C CA . ASN A 1 81 ? -13.262 -3.908 6.715 1.00 87.12 81 ASN A CA 1
ATOM 672 C C . ASN A 1 81 ? -14.102 -4.102 5.435 1.00 87.12 81 ASN A C 1
ATOM 674 O O . ASN A 1 81 ? -14.875 -3.224 5.066 1.00 87.12 81 ASN A O 1
ATOM 678 N N . GLY A 1 82 ? -13.909 -5.230 4.741 1.00 89.31 82 GLY A N 1
ATOM 679 C CA . GLY A 1 82 ? -14.658 -5.567 3.525 1.00 89.31 82 GLY A CA 1
ATOM 680 C C . GLY A 1 82 ? -14.151 -4.917 2.235 1.00 89.31 82 GLY A C 1
ATOM 681 O O . GLY A 1 82 ? -14.772 -5.113 1.197 1.00 89.31 82 GLY A O 1
ATOM 682 N N . VAL A 1 83 ? -13.041 -4.174 2.284 1.00 93.94 83 VAL A N 1
ATOM 683 C CA . VAL A 1 83 ? -12.409 -3.576 1.102 1.00 93.94 83 VAL A CA 1
ATOM 684 C C . VAL A 1 83 ? -11.054 -4.228 0.854 1.00 93.94 83 VAL A C 1
ATOM 686 O O . VAL A 1 83 ? -10.186 -4.240 1.733 1.00 93.94 83 VAL A O 1
ATOM 689 N N . ASP A 1 84 ? -10.882 -4.754 -0.352 1.00 94.94 84 ASP A N 1
ATOM 690 C CA . ASP A 1 84 ? -9.645 -5.342 -0.842 1.00 94.94 84 ASP A CA 1
ATOM 691 C C . ASP A 1 84 ? -8.836 -4.313 -1.617 1.00 94.94 84 ASP A C 1
ATOM 693 O O . ASP A 1 84 ? -9.324 -3.719 -2.574 1.00 94.94 84 ASP A O 1
ATOM 697 N N . PHE A 1 85 ? -7.580 -4.141 -1.221 1.00 96.44 85 PHE A N 1
ATOM 698 C CA . PHE A 1 85 ? -6.596 -3.320 -1.908 1.00 96.44 85 PHE A CA 1
ATOM 699 C C . PHE A 1 85 ? -5.466 -4.192 -2.422 1.00 96.44 85 PHE A C 1
ATOM 701 O O . PHE A 1 85 ? -4.913 -5.023 -1.696 1.00 96.44 85 PHE A O 1
ATOM 708 N N . GLU A 1 86 ? -5.037 -3.930 -3.645 1.00 95.25 86 GLU A N 1
ATOM 709 C CA . GLU A 1 86 ? -3.875 -4.589 -4.210 1.00 95.25 86 GLU A CA 1
ATOM 710 C C . GLU A 1 86 ? -3.059 -3.626 -5.057 1.00 95.25 86 GLU A C 1
ATOM 712 O O . GLU A 1 86 ? -3.548 -3.058 -6.031 1.00 95.25 86 GLU A O 1
ATOM 717 N N . LEU A 1 87 ? -1.786 -3.466 -4.706 1.00 95.75 87 LEU A N 1
ATOM 718 C CA . LEU A 1 87 ? -0.857 -2.703 -5.524 1.00 95.75 87 LEU A CA 1
ATOM 719 C C . LEU A 1 87 ? -0.232 -3.623 -6.565 1.00 95.75 87 LEU A C 1
ATOM 721 O O . LEU A 1 87 ? 0.343 -4.658 -6.223 1.00 95.75 87 LEU A O 1
ATOM 725 N N . ILE A 1 88 ? -0.309 -3.214 -7.824 1.00 93.12 88 ILE A N 1
ATOM 726 C CA . ILE A 1 88 ? 0.149 -3.982 -8.973 1.00 93.12 88 ILE A CA 1
ATOM 727 C C . ILE A 1 88 ? 1.186 -3.182 -9.756 1.00 93.12 88 ILE A C 1
ATOM 729 O O . ILE A 1 88 ? 1.064 -1.975 -9.969 1.00 93.12 88 ILE A O 1
ATOM 733 N N . GLU A 1 89 ? 2.221 -3.888 -10.184 1.00 90.50 89 GLU A N 1
ATOM 734 C CA . GLU A 1 89 ? 3.165 -3.451 -11.201 1.00 90.50 89 GLU A CA 1
ATOM 735 C C . GLU A 1 89 ? 2.746 -4.087 -12.528 1.00 90.50 89 GLU A C 1
ATOM 737 O O . GLU A 1 89 ? 2.726 -5.312 -12.652 1.00 90.50 89 GLU A O 1
ATOM 742 N N . GLU A 1 90 ? 2.402 -3.264 -13.513 1.00 86.94 90 GLU A N 1
ATOM 743 C CA . GLU A 1 90 ? 2.277 -3.697 -14.905 1.00 86.94 90 GLU A CA 1
ATOM 744 C C . GLU A 1 90 ? 3.577 -3.333 -15.618 1.00 86.94 90 GLU A C 1
ATOM 746 O O . GLU A 1 90 ? 3.992 -2.168 -15.648 1.00 86.94 90 GLU A O 1
ATOM 751 N N . SER A 1 91 ? 4.233 -4.348 -16.173 1.00 77.62 91 SER A N 1
ATOM 752 C CA . SER A 1 91 ? 5.442 -4.177 -16.968 1.00 77.62 91 SER A CA 1
ATOM 753 C C . SER A 1 91 ? 5.175 -4.576 -18.413 1.00 77.62 91 SER A C 1
ATOM 755 O O . SER A 1 91 ? 4.784 -5.708 -18.703 1.00 77.62 91 SER A O 1
ATOM 757 N N . GLU A 1 92 ? 5.400 -3.625 -19.314 1.00 69.19 92 GLU A N 1
ATOM 758 C CA . GLU A 1 92 ? 5.509 -3.882 -20.746 1.00 69.19 92 GLU A CA 1
ATOM 759 C C . GLU A 1 92 ? 6.986 -4.115 -21.053 1.00 69.19 92 GLU A C 1
ATOM 761 O O . GLU A 1 92 ? 7.842 -3.391 -20.530 1.00 69.19 92 GLU A O 1
ATOM 766 N N . ILE A 1 93 ? 7.298 -5.137 -21.853 1.00 61.00 93 ILE A N 1
ATOM 767 C CA . ILE A 1 93 ? 8.666 -5.612 -22.096 1.00 61.00 93 ILE A CA 1
ATOM 768 C C . ILE A 1 93 ? 9.632 -4.431 -22.339 1.00 61.00 93 ILE A C 1
ATOM 770 O O . ILE A 1 93 ? 9.694 -3.843 -23.414 1.00 61.00 93 ILE A O 1
ATOM 774 N N . LEU A 1 94 ? 10.436 -4.131 -21.309 1.00 55.59 94 LEU A N 1
ATOM 775 C CA . LEU A 1 94 ? 11.625 -3.266 -21.308 1.00 55.59 94 LEU A CA 1
ATOM 776 C C . LEU A 1 94 ? 11.432 -1.757 -21.560 1.00 55.59 94 LEU A C 1
ATOM 778 O O . LEU A 1 94 ? 12.448 -1.085 -21.765 1.00 55.59 94 LEU A O 1
ATOM 782 N N . LEU A 1 95 ? 10.209 -1.214 -21.521 1.00 67.19 95 LEU A N 1
ATOM 783 C CA . LEU A 1 95 ? 9.969 0.207 -21.840 1.00 67.19 95 LEU A CA 1
ATOM 784 C C . LEU A 1 95 ? 9.175 0.968 -20.776 1.00 67.19 95 LEU A C 1
ATOM 786 O O . LEU A 1 95 ? 9.540 2.104 -20.457 1.00 67.19 95 LEU A O 1
ATOM 790 N N . TYR A 1 96 ? 8.146 0.346 -20.198 1.00 74.44 96 TYR A N 1
ATOM 791 C CA . TYR A 1 96 ? 7.234 1.018 -19.278 1.00 74.44 96 TYR A CA 1
ATOM 792 C C . TYR A 1 96 ? 7.064 0.266 -17.971 1.00 74.44 96 TYR A C 1
ATOM 794 O O . TYR A 1 96 ? 6.895 -0.954 -17.938 1.00 74.44 96 TYR A O 1
ATOM 802 N N . LEU A 1 97 ? 7.042 1.048 -16.899 1.00 81.00 97 LEU A N 1
ATOM 803 C CA . LEU A 1 97 ? 6.601 0.624 -15.587 1.00 81.00 97 LEU A CA 1
ATOM 804 C C . LEU A 1 97 ? 5.325 1.392 -15.258 1.00 81.00 97 LEU A C 1
ATOM 806 O O . LEU A 1 97 ? 5.366 2.616 -15.103 1.00 81.00 97 LEU A O 1
ATOM 810 N N . LYS A 1 98 ? 4.203 0.686 -15.134 1.00 88.75 98 LYS A N 1
ATOM 811 C CA . LYS A 1 98 ? 2.957 1.279 -14.648 1.00 88.75 98 LYS A CA 1
ATOM 812 C C . LYS A 1 98 ? 2.683 0.806 -13.229 1.00 88.75 98 LYS A C 1
ATOM 814 O O . LYS A 1 98 ? 2.885 -0.361 -12.891 1.00 88.75 98 LYS A O 1
ATOM 819 N N . THR A 1 99 ? 2.243 1.740 -12.394 1.00 92.25 99 THR A N 1
ATOM 820 C CA . THR A 1 99 ? 1.745 1.436 -11.051 1.00 92.25 99 THR A CA 1
ATOM 821 C C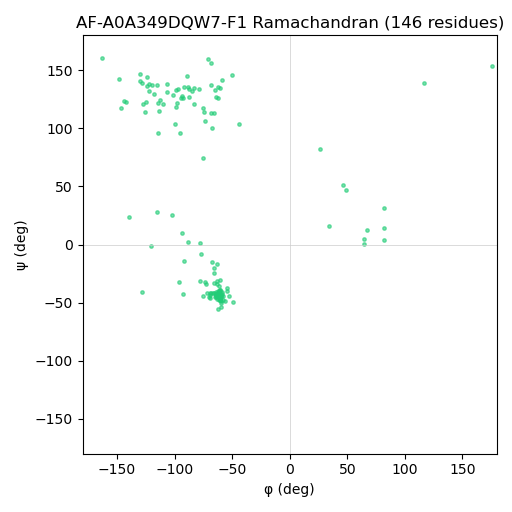 . THR A 1 99 ? 0.231 1.473 -11.097 1.00 92.25 99 THR A C 1
ATOM 823 O O . THR A 1 99 ? -0.357 2.453 -11.562 1.00 92.25 99 THR A O 1
ATOM 826 N N . CYS A 1 100 ? -0.388 0.414 -10.604 1.00 93.44 100 CYS A N 1
ATOM 827 C CA . CYS A 1 100 ? -1.826 0.231 -10.626 1.00 93.44 100 CYS A CA 1
ATOM 828 C C . CYS A 1 100 ? -2.305 -0.139 -9.224 1.00 93.44 100 CYS A C 1
ATOM 830 O O . CYS A 1 100 ? -1.590 -0.806 -8.477 1.00 93.44 100 CYS A O 1
ATOM 832 N N . LEU A 1 101 ? -3.506 0.293 -8.865 1.00 95.19 101 LEU A N 1
ATOM 833 C CA . LEU A 1 101 ? -4.189 -0.106 -7.642 1.00 95.19 101 LEU A CA 1
ATOM 834 C C . LEU A 1 101 ? -5.468 -0.826 -8.037 1.00 95.19 101 LEU A C 1
ATOM 836 O O . LEU A 1 101 ? -6.240 -0.303 -8.836 1.00 95.19 101 LEU A O 1
ATOM 840 N N . LEU A 1 102 ? -5.694 -2.005 -7.479 1.00 94.25 102 LEU A N 1
ATOM 841 C CA . LEU A 1 102 ? -6.997 -2.645 -7.522 1.00 94.25 102 LEU A CA 1
ATOM 842 C C . LEU A 1 102 ? -7.705 -2.385 -6.203 1.00 94.25 102 LEU A C 1
ATOM 844 O O . LEU A 1 102 ? -7.101 -2.541 -5.140 1.00 94.25 102 LEU A O 1
ATOM 848 N N . ILE A 1 103 ? -8.970 -1.988 -6.294 1.00 95.19 103 ILE A N 1
ATOM 849 C CA . ILE A 1 103 ? -9.872 -1.837 -5.153 1.00 95.19 103 ILE A CA 1
ATOM 850 C C . ILE A 1 103 ? -11.113 -2.670 -5.454 1.00 95.19 103 ILE A C 1
ATOM 852 O O . ILE A 1 103 ? -11.821 -2.349 -6.405 1.00 95.19 103 ILE A O 1
ATOM 856 N N . ASN A 1 104 ? -11.369 -3.731 -4.684 1.00 92.94 104 ASN A N 1
ATOM 857 C CA . ASN A 1 104 ? -12.480 -4.667 -4.930 1.00 92.94 104 ASN A CA 1
ATOM 858 C C . ASN A 1 104 ? -12.570 -5.095 -6.412 1.00 92.94 104 ASN A C 1
ATOM 860 O O . ASN A 1 104 ? -13.604 -4.930 -7.058 1.00 92.94 104 ASN A O 1
ATOM 864 N N . ASP A 1 105 ? -11.445 -5.550 -6.970 1.00 86.38 105 ASP A N 1
ATOM 865 C CA . ASP A 1 105 ? -11.268 -5.947 -8.379 1.00 86.38 105 ASP A CA 1
ATOM 866 C C . ASP A 1 105 ? -11.429 -4.838 -9.439 1.00 86.38 105 ASP A C 1
ATOM 868 O O . ASP A 1 105 ? -11.231 -5.088 -10.629 1.00 86.38 105 ASP A O 1
ATOM 872 N N . GLN A 1 106 ? -11.702 -3.593 -9.045 1.00 91.12 106 GLN A N 1
ATOM 873 C CA . GLN A 1 106 ? -11.704 -2.455 -9.964 1.00 91.12 106 GLN A CA 1
ATOM 874 C C . GLN A 1 106 ? -10.299 -1.893 -10.142 1.00 91.12 106 GLN A C 1
ATOM 876 O O . GLN A 1 106 ? -9.590 -1.652 -9.167 1.00 91.12 106 GLN A O 1
ATOM 881 N N . PHE A 1 107 ? -9.907 -1.663 -11.392 1.00 90.19 107 PHE A N 1
ATOM 882 C CA . PHE A 1 107 ? -8.548 -1.289 -11.762 1.00 90.19 107 PHE A CA 1
ATOM 883 C C . PHE A 1 107 ? -8.371 0.233 -11.857 1.00 90.19 107 PHE A C 1
ATOM 885 O O . PHE A 1 107 ? -9.089 0.904 -12.597 1.00 90.19 107 PHE A O 1
ATOM 892 N N . TYR A 1 108 ? -7.359 0.768 -11.172 1.00 92.69 108 TYR A N 1
ATOM 893 C CA . TYR A 1 108 ? -7.014 2.189 -11.168 1.00 92.69 108 TYR A CA 1
ATOM 894 C C . TYR A 1 108 ? -5.553 2.389 -11.579 1.00 92.69 108 TYR A C 1
ATOM 896 O O . TYR A 1 108 ? -4.633 1.866 -10.950 1.00 92.69 108 TYR A O 1
ATOM 904 N N . TYR A 1 109 ? -5.319 3.178 -12.628 1.00 91.94 109 TYR A N 1
ATOM 905 C CA . TYR A 1 109 ? -3.972 3.550 -13.061 1.00 91.94 109 TYR A CA 1
ATOM 906 C C . TYR A 1 109 ? -3.455 4.731 -12.233 1.00 91.94 109 TYR A C 1
ATOM 908 O O . TYR A 1 109 ? -4.058 5.801 -12.231 1.00 91.94 109 TYR A O 1
ATOM 916 N N . LEU A 1 110 ? -2.329 4.538 -11.543 1.00 92.50 110 LEU A N 1
ATOM 917 C CA . LEU A 1 110 ? -1.745 5.534 -10.636 1.00 92.50 110 LEU A CA 1
ATOM 918 C C . LEU A 1 110 ? -0.658 6.372 -11.317 1.00 92.50 110 LEU A C 1
ATOM 920 O O . LEU A 1 110 ? -0.441 7.528 -10.972 1.00 92.50 110 LEU A O 1
ATOM 924 N N . GLY A 1 111 ? 0.066 5.778 -12.265 1.00 86.19 111 GLY A N 1
ATOM 925 C CA . GLY A 1 111 ? 1.151 6.453 -12.964 1.00 86.19 111 GLY A CA 1
ATOM 926 C C . GLY A 1 111 ? 1.882 5.534 -13.930 1.00 86.19 111 GLY A C 1
ATOM 927 O O . GLY A 1 111 ? 1.917 4.317 -13.743 1.00 86.19 111 GLY A O 1
ATOM 928 N N . THR A 1 112 ? 2.471 6.135 -14.961 1.00 83.38 112 THR A N 1
ATOM 929 C CA . THR A 1 112 ? 3.311 5.461 -15.957 1.0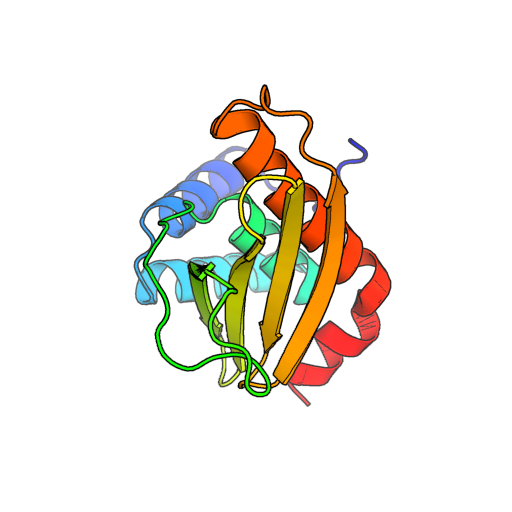0 83.38 112 THR A CA 1
ATOM 930 C C . THR A 1 112 ? 4.664 6.141 -15.996 1.00 83.38 112 THR A C 1
ATOM 932 O O . THR A 1 112 ? 4.741 7.367 -16.041 1.00 83.38 112 THR A O 1
ATOM 935 N N . GLU A 1 113 ? 5.729 5.352 -16.041 1.00 73.12 113 GLU A N 1
ATOM 936 C CA . GLU A 1 113 ? 7.070 5.865 -16.263 1.00 73.12 113 GLU A CA 1
ATOM 937 C C . GLU A 1 113 ? 7.790 5.101 -17.367 1.00 73.12 113 GLU A C 1
ATOM 939 O O . GLU A 1 113 ? 7.723 3.874 -17.454 1.00 73.12 113 GLU A O 1
ATOM 944 N N . PHE A 1 114 ? 8.541 5.850 -18.171 1.00 70.94 114 PHE A N 1
ATOM 945 C CA . PHE A 1 114 ? 9.503 5.294 -19.108 1.00 70.94 114 PHE A CA 1
ATOM 946 C C . PHE A 1 114 ? 10.737 4.826 -18.338 1.00 70.94 114 PHE A C 1
ATOM 948 O O . PHE A 1 114 ? 11.438 5.625 -17.709 1.00 70.94 114 PHE A O 1
ATOM 955 N N . THR A 1 115 ? 11.027 3.531 -18.385 1.00 65.50 115 THR A N 1
ATOM 956 C CA . THR A 1 115 ? 12.230 2.988 -17.756 1.00 65.50 115 THR A CA 1
ATOM 957 C C . THR A 1 115 ? 13.345 2.884 -18.784 1.00 65.50 115 THR A C 1
ATOM 959 O O . THR A 1 115 ? 13.460 1.883 -19.487 1.00 65.50 115 THR A O 1
ATOM 962 N N . ASP A 1 116 ? 14.220 3.889 -18.835 1.00 59.00 116 ASP A N 1
ATOM 963 C CA . ASP A 1 116 ? 15.479 3.803 -19.583 1.00 59.00 116 ASP A CA 1
ATOM 964 C C . ASP A 1 116 ? 16.482 2.920 -18.805 1.00 59.00 116 ASP A C 1
ATOM 966 O O . ASP A 1 116 ? 17.328 3.392 -18.051 1.00 59.00 116 ASP A O 1
ATOM 970 N N . ARG A 1 117 ? 16.238 1.602 -18.844 1.00 59.38 117 ARG A N 1
ATOM 971 C CA . ARG A 1 117 ? 17.054 0.426 -18.447 1.00 59.38 117 ARG A CA 1
ATOM 972 C C . ARG A 1 117 ? 18.032 0.478 -17.242 1.00 59.38 117 ARG A C 1
ATOM 974 O O . ARG A 1 117 ? 18.834 -0.443 -17.106 1.00 59.38 117 ARG A O 1
ATOM 981 N N . LYS A 1 118 ? 17.984 1.447 -16.317 1.00 69.38 118 LYS A N 1
ATOM 982 C CA . LYS A 1 118 ? 18.958 1.555 -15.198 1.00 69.38 118 LYS A CA 1
ATOM 983 C C . LYS A 1 118 ? 18.390 1.959 -13.829 1.00 69.38 118 LYS A C 1
ATOM 985 O O . LYS A 1 118 ? 19.139 2.457 -12.991 1.00 69.38 118 LYS A O 1
ATOM 990 N N . ILE A 1 119 ? 17.103 1.747 -13.552 1.00 78.62 119 ILE A N 1
ATOM 991 C CA . ILE A 1 119 ? 16.586 1.968 -12.188 1.00 78.62 119 ILE A CA 1
ATOM 992 C C . ILE A 1 119 ? 16.853 0.749 -11.301 1.00 78.62 119 ILE A C 1
ATOM 994 O O . ILE A 1 119 ? 16.635 -0.394 -11.703 1.00 78.62 119 ILE A O 1
ATOM 998 N N . THR A 1 120 ? 17.328 0.978 -10.079 1.00 85.19 120 THR A N 1
ATOM 999 C CA . THR A 1 120 ? 17.501 -0.105 -9.106 1.00 85.19 120 THR A CA 1
ATOM 1000 C C . THR A 1 120 ? 16.143 -0.593 -8.605 1.00 85.19 120 THR A C 1
ATOM 1002 O O . THR A 1 120 ? 15.148 0.135 -8.631 1.00 85.19 120 THR A O 1
ATOM 1005 N N . ARG A 1 121 ? 16.094 -1.817 -8.064 1.00 84.25 121 ARG A N 1
ATOM 1006 C CA . ARG A 1 121 ? 14.875 -2.347 -7.434 1.00 84.25 121 ARG A CA 1
ATOM 1007 C C . ARG A 1 121 ? 14.342 -1.421 -6.338 1.00 84.25 121 ARG A C 1
ATOM 1009 O O . ARG A 1 121 ? 13.138 -1.231 -6.253 1.00 84.25 121 ARG A O 1
ATOM 1016 N N . GLN A 1 122 ? 15.225 -0.826 -5.537 1.00 88.19 122 GLN A N 1
ATOM 1017 C CA . GLN A 1 122 ? 14.834 0.095 -4.470 1.00 88.19 122 GLN A CA 1
ATOM 1018 C C . GLN A 1 122 ? 14.222 1.387 -5.022 1.00 88.19 122 GLN A C 1
ATOM 1020 O O . GLN A 1 122 ? 13.223 1.857 -4.487 1.00 88.19 122 GLN A O 1
ATOM 1025 N N . GLN A 1 123 ? 14.789 1.944 -6.097 1.00 88.19 123 GLN A N 1
ATOM 1026 C CA . GLN A 1 123 ? 14.218 3.116 -6.767 1.00 88.19 123 GLN A CA 1
ATOM 1027 C C . GLN A 1 123 ? 12.846 2.797 -7.361 1.00 88.19 123 GLN A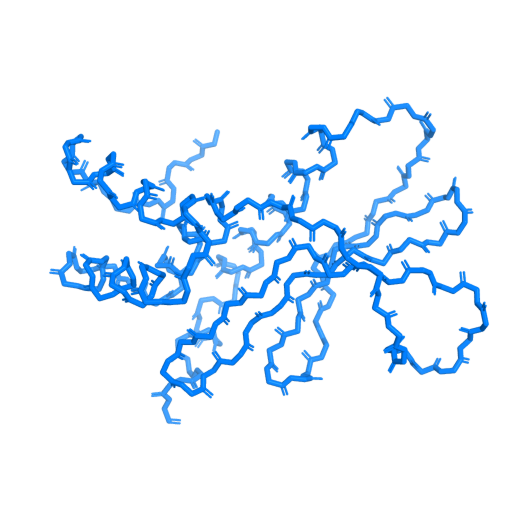 C 1
ATOM 1029 O O . GLN A 1 123 ? 11.920 3.582 -7.201 1.00 88.19 123 GLN A O 1
ATOM 1034 N N . ARG A 1 124 ? 12.697 1.626 -7.989 1.00 87.81 124 ARG A N 1
ATOM 1035 C CA . ARG A 1 124 ? 11.408 1.140 -8.494 1.00 87.81 124 ARG A CA 1
ATOM 1036 C C . ARG A 1 124 ? 10.372 0.994 -7.373 1.00 87.81 124 ARG A C 1
ATOM 1038 O O . ARG A 1 124 ? 9.266 1.505 -7.487 1.00 87.81 124 ARG A O 1
ATOM 1045 N N . ASP A 1 125 ? 10.747 0.351 -6.270 1.00 90.94 125 ASP A N 1
ATOM 1046 C CA . ASP A 1 125 ? 9.886 0.189 -5.092 1.00 90.94 125 ASP A CA 1
ATOM 1047 C C . ASP A 1 125 ? 9.457 1.540 -4.508 1.00 90.94 125 ASP A C 1
ATOM 1049 O O . ASP A 1 125 ? 8.302 1.709 -4.126 1.00 90.94 125 ASP A O 1
ATOM 1053 N N . GLN A 1 126 ? 10.373 2.510 -4.457 1.00 91.38 126 GLN A N 1
ATOM 1054 C CA . GLN A 1 126 ? 10.051 3.858 -4.002 1.00 91.38 126 GLN A CA 1
ATOM 1055 C C . GLN A 1 126 ? 9.074 4.559 -4.951 1.00 91.38 126 GLN A C 1
ATOM 1057 O O . GLN A 1 126 ? 8.109 5.146 -4.483 1.00 91.38 126 GLN A O 1
ATOM 1062 N N . LYS A 1 127 ? 9.261 4.427 -6.265 1.00 90.44 127 LYS A N 1
ATOM 1063 C CA . LYS A 1 127 ? 8.363 5.010 -7.271 1.00 90.44 127 LYS A CA 1
ATOM 1064 C C . LYS A 1 127 ? 6.931 4.490 -7.154 1.00 90.44 127 LYS A C 1
ATOM 1066 O O . LYS A 1 127 ? 5.998 5.284 -7.173 1.00 90.44 127 LYS A O 1
ATOM 1071 N N . HIS A 1 128 ? 6.748 3.185 -6.948 1.00 92.75 128 HIS A N 1
ATOM 1072 C CA . HIS A 1 128 ? 5.416 2.621 -6.707 1.00 92.75 128 HIS A CA 1
ATOM 1073 C C . HIS A 1 128 ? 4.762 3.184 -5.442 1.00 92.75 128 HIS A C 1
ATOM 1075 O O . HIS A 1 128 ? 3.568 3.481 -5.445 1.00 92.75 128 HIS A O 1
ATOM 1081 N N . ARG A 1 129 ? 5.542 3.361 -4.366 1.00 94.25 129 ARG A N 1
ATOM 1082 C CA . ARG A 1 129 ? 5.050 3.997 -3.136 1.00 94.25 129 ARG A CA 1
ATOM 1083 C C . ARG A 1 129 ? 4.663 5.448 -3.379 1.00 94.25 129 ARG A C 1
ATOM 1085 O O . ARG A 1 129 ? 3.600 5.855 -2.935 1.00 94.25 129 ARG A O 1
ATOM 1092 N N . ASP A 1 130 ? 5.492 6.210 -4.081 1.00 93.50 130 ASP A N 1
ATOM 1093 C CA . ASP A 1 130 ? 5.231 7.623 -4.349 1.00 93.50 130 ASP A CA 1
ATOM 1094 C C . ASP A 1 130 ? 3.970 7.796 -5.210 1.00 93.50 130 ASP A C 1
ATOM 1096 O O . ASP A 1 130 ? 3.111 8.611 -4.877 1.00 93.50 130 ASP A O 1
ATOM 1100 N N . ALA A 1 131 ? 3.803 6.976 -6.256 1.00 93.94 131 ALA A N 1
ATOM 1101 C CA . ALA A 1 131 ? 2.600 6.967 -7.092 1.00 93.94 131 ALA A CA 1
ATOM 1102 C C . ALA A 1 131 ? 1.335 6.634 -6.283 1.00 93.94 131 ALA A C 1
ATOM 1104 O O . ALA A 1 131 ? 0.330 7.336 -6.386 1.00 93.94 131 ALA A O 1
ATOM 1105 N N . LEU A 1 132 ? 1.399 5.606 -5.430 1.00 95.69 132 LEU A N 1
ATOM 1106 C CA . LEU A 1 132 ? 0.308 5.255 -4.522 1.00 95.69 132 LEU A CA 1
ATOM 1107 C C . LEU A 1 132 ? -0.032 6.407 -3.568 1.00 95.69 132 LEU A C 1
ATOM 1109 O O . LEU A 1 132 ? -1.199 6.757 -3.426 1.00 95.69 132 LEU A O 1
ATOM 1113 N N . LEU A 1 133 ? 0.970 6.979 -2.894 1.00 95.25 133 LEU A N 1
ATOM 1114 C CA . LEU A 1 133 ? 0.759 8.039 -1.908 1.00 95.25 133 LEU A CA 1
ATOM 1115 C C . LEU A 1 133 ? 0.139 9.286 -2.539 1.00 95.25 133 LEU A C 1
ATOM 1117 O O . LEU A 1 133 ? -0.770 9.869 -1.952 1.00 95.25 133 LEU A O 1
ATOM 1121 N N . ASN A 1 134 ? 0.602 9.671 -3.730 1.00 94.81 134 ASN A N 1
ATOM 1122 C CA . ASN A 1 134 ? 0.026 10.788 -4.471 1.00 94.81 134 ASN A CA 1
ATOM 1123 C C . ASN A 1 134 ? -1.441 10.514 -4.815 1.00 94.81 134 ASN A C 1
ATOM 1125 O O . ASN A 1 134 ? -2.293 11.346 -4.521 1.00 94.81 134 ASN A O 1
ATOM 1129 N N . TYR A 1 135 ? -1.754 9.325 -5.337 1.00 95.38 135 TYR A N 1
ATOM 1130 C CA . TYR A 1 135 ? -3.133 8.958 -5.654 1.00 95.38 135 TYR A CA 1
ATOM 1131 C C . TYR A 1 135 ? -4.041 8.968 -4.419 1.00 95.38 135 TYR A C 1
ATOM 1133 O O . TYR A 1 135 ? -5.106 9.575 -4.453 1.00 95.38 135 TYR A O 1
ATOM 1141 N N . LEU A 1 136 ? -3.625 8.351 -3.306 1.00 95.00 136 LEU A N 1
ATOM 1142 C CA . LEU A 1 136 ? -4.418 8.337 -2.069 1.00 95.00 136 LEU A CA 1
ATOM 1143 C C . LEU A 1 136 ? -4.653 9.755 -1.526 1.00 95.00 136 LEU A C 1
ATOM 1145 O O . LEU A 1 136 ? -5.724 10.041 -0.993 1.00 95.00 136 LEU A O 1
ATOM 1149 N N . PHE A 1 137 ? -3.669 10.644 -1.679 1.00 94.00 137 PHE A N 1
ATOM 1150 C CA . PHE A 1 137 ? -3.791 12.049 -1.301 1.00 94.00 137 PHE A CA 1
ATOM 1151 C C . PHE A 1 137 ? -4.692 12.854 -2.248 1.00 94.00 137 PHE A C 1
ATOM 1153 O O . PHE A 1 137 ? -5.372 13.773 -1.800 1.00 94.00 137 P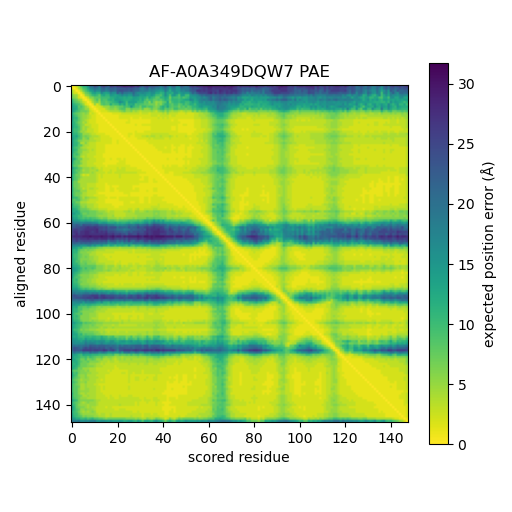HE A O 1
ATOM 1160 N N . GLU A 1 138 ? -4.718 12.557 -3.541 1.00 95.38 138 GLU A N 1
ATOM 1161 C CA . GLU A 1 138 ? -5.610 13.234 -4.489 1.00 95.38 138 GLU A CA 1
ATOM 1162 C C . GLU A 1 138 ? -7.050 12.711 -4.388 1.00 95.38 138 GLU A C 1
ATOM 1164 O O . GLU A 1 138 ? -8.003 13.466 -4.567 1.00 95.38 138 GLU A O 1
ATOM 1169 N N . GLN A 1 139 ? -7.214 11.435 -4.037 1.00 95.50 139 GLN A N 1
ATOM 1170 C CA . GLN A 1 139 ? -8.496 10.730 -4.001 1.00 95.50 139 GLN A CA 1
ATOM 1171 C C . GLN A 1 139 ? -9.064 10.561 -2.586 1.00 95.50 139 GLN A C 1
ATOM 1173 O O . GLN A 1 139 ? -9.852 9.650 -2.348 1.00 95.50 139 GLN A O 1
ATOM 1178 N N . GLN A 1 140 ? -8.713 11.435 -1.636 1.00 95.19 140 GLN A N 1
ATOM 1179 C CA . GLN A 1 140 ? -9.106 11.303 -0.219 1.00 95.19 140 GLN A CA 1
ATOM 1180 C C . GLN A 1 140 ? -10.605 11.049 -0.039 1.00 95.19 140 GLN A C 1
ATOM 1182 O O . GLN A 1 140 ? -10.990 10.112 0.651 1.00 95.19 140 GLN A O 1
ATOM 1187 N N . ALA A 1 141 ? -11.451 11.852 -0.690 1.00 95.25 141 ALA A N 1
ATOM 1188 C CA . ALA A 1 141 ? -12.903 11.735 -0.569 1.00 95.25 141 ALA A CA 1
ATOM 1189 C C . ALA A 1 141 ? -13.434 10.401 -1.118 1.00 95.25 141 ALA A C 1
ATOM 1191 O O . ALA A 1 141 ? -14.299 9.790 -0.497 1.00 95.25 141 ALA A O 1
ATOM 1192 N N . PHE A 1 142 ? -12.891 9.939 -2.248 1.00 96.00 142 PHE A N 1
ATOM 1193 C CA . PHE A 1 142 ? -13.233 8.640 -2.827 1.00 96.00 142 PHE A CA 1
ATOM 1194 C C . PHE A 1 142 ? -12.798 7.494 -1.910 1.00 96.00 142 PHE A C 1
ATOM 1196 O O . PHE A 1 142 ? -13.580 6.592 -1.632 1.00 96.00 142 PHE A O 1
ATOM 1203 N N . ILE A 1 143 ? -11.576 7.553 -1.379 1.00 95.19 143 ILE A N 1
ATOM 1204 C CA . ILE A 1 143 ? -11.078 6.540 -0.448 1.00 95.19 143 ILE A CA 1
ATOM 1205 C C . ILE A 1 143 ? -11.944 6.492 0.815 1.00 95.19 143 ILE A C 1
ATOM 1207 O O . ILE A 1 143 ? -12.321 5.409 1.251 1.00 95.19 143 ILE A O 1
ATOM 1211 N N . GLU A 1 144 ? -12.323 7.638 1.383 1.00 94.62 144 GLU A N 1
ATOM 1212 C CA . GLU A 1 144 ? -13.218 7.663 2.545 1.00 94.62 144 GLU A CA 1
ATOM 1213 C C . GLU A 1 144 ? -14.607 7.085 2.252 1.00 94.62 144 GLU A C 1
ATOM 1215 O O . GLU A 1 144 ? -15.216 6.490 3.145 1.00 94.62 144 GLU A O 1
ATOM 1220 N N . SER A 1 145 ? -15.102 7.213 1.017 1.00 94.94 145 SER A N 1
ATOM 1221 C CA . SER A 1 145 ? -16.421 6.706 0.641 1.00 94.94 145 SER A CA 1
ATOM 1222 C C . SER A 1 145 ? -16.480 5.192 0.431 1.00 94.94 145 SER A C 1
ATOM 1224 O O . SER A 1 145 ? -17.572 4.664 0.266 1.00 94.94 145 SER A O 1
ATOM 1226 N N . LEU A 1 146 ? -15.347 4.477 0.440 1.00 93.62 146 LEU A N 1
ATOM 1227 C CA . LEU A 1 146 ? -15.318 3.015 0.258 1.00 93.62 146 LEU A CA 1
ATOM 1228 C C . LEU A 1 146 ? -15.951 2.236 1.427 1.00 93.62 146 LEU A C 1
ATOM 1230 O O . LEU A 1 146 ? -16.219 1.047 1.290 1.00 93.62 146 LEU A O 1
ATOM 1234 N N . TRP A 1 147 ? -16.170 2.892 2.571 1.00 85.62 147 TRP A N 1
ATOM 1235 C CA . TRP A 1 147 ? -16.716 2.293 3.798 1.00 85.62 147 TRP A CA 1
ATOM 1236 C C . TRP A 1 147 ? -18.083 2.869 4.196 1.00 85.62 147 TRP A C 1
ATOM 1238 O O . TRP A 1 147 ? -18.400 2.930 5.388 1.00 85.62 147 TRP A O 1
ATOM 1248 N N . ILE A 1 148 ? -18.852 3.346 3.215 1.00 74.44 148 ILE A N 1
ATOM 1249 C CA . ILE A 1 148 ? -20.208 3.887 3.386 1.00 74.44 148 ILE A CA 1
ATOM 1250 C C . ILE A 1 148 ? -21.226 2.898 2.823 1.00 74.44 148 ILE A C 1
ATOM 1252 O O . ILE A 1 148 ? -20.964 2.347 1.732 1.00 74.44 148 ILE A O 1
#

Radius of gyration: 15.55 Å; Cα contacts (8 Å, |Δi|>4): 205; chains: 1; bounding box: 39×32×45 Å